Protein AF-A0A2C6KJN7-F1 (afdb_monomer)

pLDDT: mean 78.68, std 20.55, range [36.94, 97.06]

Radius of gyration: 33.25 Å; Cα contacts (8 Å, |Δi|>4): 255; chains: 1; bounding box: 104×40×76 Å

Solvent-accessible surface area (backbone atoms only — not comparable to full-atom values): 8990 Å² total; per-residue (Å²): 123,72,73,42,77,46,80,46,74,34,34,92,93,37,44,60,51,74,51,72,41,77,94,33,51,69,52,95,58,38,14,34,62,53,97,90,36,59,50,91,48,74,41,91,70,62,39,59,43,81,46,70,62,44,85,91,72,36,33,30,39,40,31,59,58,43,64,36,88,54,62,46,64,37,14,33,42,32,38,30,72,73,31,60,38,94,92,39,78,90,43,59,40,76,37,54,27,33,40,37,36,39,35,40,41,43,81,78,82,75,76,77,78,77,80,78,77,81,82,77,82,84,82,80,83,87,82,83,88,89,79,82,93,79,82,90,80,90,84,87,82,90,133

Sequence (143 aa):
AIDKVLTYSLGKANPAASFKCPDGAVSSKAFAVSNGACTKTEKETNAVKLAGPETATKEYQLTVGQLPNQAEQLCYKCTYTGVPTVENNTKTEERTCSVIVNVEAAASTTSTVTTTSSARSILMTSGLMNLLIAMFLTVGSFN

Mean predicted aligned error: 13.93 Å

Organism: NCBI:txid483139

InterPro domains:
  IPR007226 SRS domain [PF04092] (5-103)
  IPR036755 SRS domain superfamily [G3DSA:2.60.40.1320] (2-107)

Secondary structure (DSSP, 8-state):
----EEEEEESSS--EEEEE-TTSEE-SS-EEEETTEEEEEE---SSEEEEEEETTTTEEEEEE-S--SS-EEEEEEEEEEEEEETTEEEEEEEEEEEEEEEEPPPP------------------------------------

Foldseek 3Di:
DAAAEAEAEDEPVRFKDKDALPQWDKDQFWAADDPSFGDPHTDDDQQWHWDDDPPVGNMIMIGGGDAAQAKGKIKMKTKHWQCADPVGRVDTDIHIYIYIYIGHHDPDPPPPPPPPPPPDDDDDDDDDDDPDDDDDDDDDDDD

Nearest PDB structures (foldseek):
  8tkc-assembly1_K  TM=4.331E-01  e=1.011E-01  Homo sapiens
  7t9a-assembly1_H  TM=4.218E-01  e=1.265E-01  Mus musculus
  7me5-assembly1_A  TM=3.369E-01  e=6.414E-01  Drosophila melanogaster
  6ca6-assembly2_B  TM=3.782E-01  e=1.123E+00  Homo sapiens
  6ca6-assembly1_H  TM=3.814E-01  e=1.661E+00  Homo sapiens

Structure (mmCIF, N/CA/C/O backbone):
data_AF-A0A2C6KJN7-F1
#
_entry.id   AF-A0A2C6KJN7-F1
#
loop_
_atom_site.group_PDB
_atom_site.id
_atom_site.type_symbol
_atom_site.label_atom_id
_atom_site.label_alt_id
_atom_site.label_comp_id
_atom_site.label_asym_id
_atom_site.label_entity_id
_atom_site.label_seq_id
_atom_site.pdbx_PDB_ins_code
_atom_site.Cartn_x
_atom_site.Cartn_y
_atom_site.Cartn_z
_atom_site.occupancy
_atom_site.B_iso_or_equiv
_atom_site.auth_seq_id
_atom_site.auth_comp_id
_atom_site.auth_asym_id
_atom_site.auth_atom_id
_atom_site.pdbx_PDB_model_num
ATOM 1 N N . ALA A 1 1 ? 9.196 -5.830 -13.734 1.00 59.03 1 ALA A N 1
ATOM 2 C CA . ALA A 1 1 ? 8.207 -6.005 -12.650 1.00 59.03 1 ALA A CA 1
ATOM 3 C C . ALA A 1 1 ? 7.072 -6.901 -13.145 1.00 59.03 1 ALA A C 1
ATOM 5 O O . ALA A 1 1 ? 6.817 -6.905 -14.340 1.00 59.03 1 ALA A O 1
ATOM 6 N N . ILE A 1 2 ? 6.438 -7.673 -12.260 1.00 64.88 2 ILE A N 1
ATOM 7 C CA . ILE A 1 2 ? 5.233 -8.467 -12.566 1.00 64.88 2 ILE A CA 1
ATOM 8 C C . ILE A 1 2 ? 4.080 -7.816 -11.809 1.00 64.88 2 ILE A C 1
ATOM 10 O O . ILE A 1 2 ? 4.288 -7.428 -10.658 1.00 64.88 2 ILE A O 1
ATOM 14 N N . ASP A 1 3 ? 2.900 -7.720 -12.421 1.00 78.38 3 ASP A N 1
ATOM 15 C CA . ASP A 1 3 ? 1.703 -7.214 -11.749 1.00 78.38 3 ASP A CA 1
ATOM 16 C C . ASP A 1 3 ? 1.376 -8.127 -10.557 1.00 78.38 3 ASP A C 1
ATOM 18 O O . ASP A 1 3 ? 1.042 -9.303 -10.710 1.00 78.38 3 ASP A O 1
ATOM 22 N N . LYS A 1 4 ? 1.556 -7.599 -9.344 1.00 85.44 4 LYS A N 1
ATOM 23 C CA . LYS A 1 4 ? 1.320 -8.314 -8.086 1.00 85.44 4 LYS A CA 1
ATOM 24 C C . LYS A 1 4 ? 0.313 -7.565 -7.233 1.00 85.44 4 LYS A C 1
ATOM 26 O O . LYS A 1 4 ? 0.243 -6.337 -7.271 1.00 85.44 4 LYS A O 1
ATOM 31 N N . VAL A 1 5 ? -0.420 -8.317 -6.421 1.00 91.75 5 VAL A N 1
ATOM 32 C CA . VAL A 1 5 ? -1.303 -7.772 -5.391 1.00 91.75 5 VAL A CA 1
ATOM 33 C C . VAL A 1 5 ? -0.695 -8.086 -4.029 1.00 91.75 5 VAL A C 1
ATOM 35 O O . VAL A 1 5 ? -0.498 -9.250 -3.687 1.00 91.75 5 VAL A O 1
ATOM 38 N N . LEU A 1 6 ? -0.364 -7.045 -3.271 1.00 93.44 6 LEU A N 1
ATOM 39 C CA . LEU A 1 6 ? 0.015 -7.131 -1.863 1.00 93.44 6 LEU A CA 1
ATOM 40 C C . LEU A 1 6 ? -1.209 -6.794 -1.018 1.00 93.44 6 LEU A C 1
ATOM 42 O O . LEU A 1 6 ? -1.978 -5.905 -1.378 1.00 93.44 6 LEU A O 1
ATOM 46 N N . THR A 1 7 ? -1.407 -7.493 0.094 1.00 96.06 7 THR A N 1
ATOM 47 C CA . THR A 1 7 ? -2.533 -7.242 0.998 1.00 96.06 7 THR A CA 1
ATOM 48 C C . THR A 1 7 ? -2.040 -7.100 2.427 1.00 96.06 7 THR A C 1
ATOM 50 O O . THR A 1 7 ? -1.311 -7.957 2.920 1.00 96.06 7 THR A O 1
ATOM 53 N N . TYR A 1 8 ? -2.463 -6.025 3.083 1.00 96.44 8 TYR A N 1
ATOM 54 C CA . TYR A 1 8 ? -2.140 -5.704 4.468 1.00 96.44 8 TYR A CA 1
ATOM 55 C C . TYR A 1 8 ? -3.423 -5.519 5.270 1.00 96.44 8 TYR A C 1
ATOM 57 O O . TYR A 1 8 ? -4.407 -4.992 4.753 1.00 96.44 8 TYR A O 1
ATOM 65 N N . SER A 1 9 ? -3.400 -5.924 6.536 1.00 96.69 9 SER A N 1
ATOM 66 C CA . SER A 1 9 ? -4.490 -5.682 7.480 1.00 96.69 9 SER A CA 1
ATOM 67 C C . SER A 1 9 ? -3.994 -4.750 8.572 1.00 96.69 9 SER A C 1
ATOM 69 O O . SER A 1 9 ? -3.038 -5.074 9.275 1.00 96.69 9 SER A O 1
ATOM 71 N N . LEU A 1 10 ? -4.634 -3.591 8.681 1.00 96.44 10 LEU A N 1
ATOM 72 C CA . LEU A 1 10 ? -4.322 -2.555 9.648 1.00 96.44 10 LEU A CA 1
ATOM 73 C C . LEU A 1 10 ? -5.480 -2.368 10.616 1.00 96.44 10 LEU A C 1
ATOM 75 O O . LEU A 1 10 ? -6.648 -2.390 10.236 1.00 96.44 10 LEU A O 1
ATOM 79 N N . GLY A 1 11 ? -5.146 -2.148 11.876 1.00 94.56 11 GLY A N 1
ATOM 80 C CA . GLY A 1 11 ? -6.133 -2.064 12.933 1.00 94.56 11 GLY A CA 1
ATOM 81 C C . GLY A 1 11 ? -5.520 -1.650 14.253 1.00 94.56 11 GLY A C 1
ATOM 82 O O . GLY A 1 11 ? -4.372 -1.208 14.311 1.00 94.56 11 GLY A O 1
ATOM 83 N N . LYS A 1 12 ? -6.270 -1.816 15.342 1.00 91.50 12 LYS A N 1
ATOM 84 C CA . LYS A 1 12 ? -5.774 -1.426 16.672 1.00 91.50 12 LYS A CA 1
ATOM 85 C C . LYS A 1 12 ? -4.575 -2.276 17.106 1.00 91.50 12 LYS A C 1
ATOM 87 O O . LYS A 1 12 ? -3.648 -1.752 17.714 1.00 91.50 12 LYS A O 1
ATOM 92 N N . ALA A 1 13 ? -4.608 -3.576 16.811 1.00 92.00 13 ALA A N 1
ATOM 93 C CA . ALA A 1 13 ? -3.542 -4.510 17.175 1.00 92.00 13 ALA A CA 1
ATOM 94 C C . ALA A 1 13 ? -2.320 -4.409 16.247 1.00 92.00 13 ALA A C 1
ATOM 96 O O . ALA A 1 13 ? -1.196 -4.604 16.694 1.00 92.00 13 ALA A O 1
ATOM 97 N N . ASN A 1 14 ? -2.543 -4.066 14.976 1.00 93.88 14 ASN A N 1
ATOM 98 C CA . ASN A 1 14 ? -1.508 -3.937 13.952 1.00 93.88 14 ASN A CA 1
ATOM 99 C C . ASN A 1 14 ? -1.623 -2.552 13.299 1.00 93.88 14 ASN A C 1
ATOM 101 O O . ASN A 1 14 ? -2.237 -2.416 12.240 1.00 93.88 14 ASN A O 1
ATOM 105 N N . PRO A 1 15 ? -1.096 -1.496 13.941 1.00 95.44 15 PRO A N 1
ATOM 106 C CA . PRO A 1 15 ? -1.344 -0.124 13.513 1.00 95.44 15 PRO A CA 1
ATOM 107 C C . PRO A 1 15 ? -0.482 0.309 12.327 1.00 95.44 15 PRO A C 1
ATOM 109 O O . PRO A 1 15 ? -0.677 1.411 11.821 1.00 95.44 15 PRO A O 1
ATOM 112 N N . ALA A 1 16 ? 0.483 -0.502 11.893 1.00 96.00 16 ALA A N 1
ATOM 113 C CA . ALA A 1 16 ? 1.362 -0.155 10.790 1.00 96.00 16 ALA A CA 1
ATOM 114 C C . ALA A 1 16 ? 1.793 -1.380 9.980 1.00 96.00 16 ALA A C 1
ATOM 116 O O . ALA A 1 16 ? 1.868 -2.493 10.500 1.00 96.00 16 ALA A O 1
ATOM 117 N N . ALA A 1 17 ? 2.112 -1.145 8.713 1.00 96.38 17 ALA A N 1
ATOM 118 C CA . ALA A 1 17 ? 2.727 -2.105 7.811 1.00 96.38 17 ALA A CA 1
ATOM 119 C C . ALA A 1 17 ? 3.676 -1.382 6.854 1.00 96.38 17 ALA A C 1
ATOM 121 O O . ALA A 1 17 ? 3.478 -0.207 6.552 1.00 96.38 17 ALA A O 1
ATOM 122 N N . SER A 1 18 ? 4.671 -2.095 6.338 1.00 94.94 18 SER A N 1
ATOM 123 C CA . SER A 1 18 ? 5.621 -1.548 5.371 1.00 94.94 18 SER A CA 1
ATOM 124 C C . SER A 1 18 ? 5.640 -2.375 4.094 1.00 94.94 18 SER A C 1
ATOM 126 O O . SER A 1 18 ? 5.445 -3.596 4.116 1.00 94.94 18 SER A O 1
ATOM 128 N N . PHE A 1 19 ? 5.871 -1.705 2.969 1.00 93.50 19 PHE A N 1
ATOM 129 C CA . PHE A 1 19 ? 6.045 -2.347 1.673 1.00 93.50 19 PHE A CA 1
ATOM 130 C C . PHE A 1 19 ? 7.095 -1.620 0.841 1.00 93.50 19 PHE A C 1
ATOM 132 O O . PHE A 1 19 ? 7.341 -0.426 1.006 1.00 93.50 19 PHE A O 1
ATOM 139 N N . LYS A 1 20 ? 7.705 -2.345 -0.095 1.00 92.38 20 LYS A N 1
ATOM 140 C CA . LYS A 1 20 ? 8.727 -1.800 -0.991 1.00 92.38 20 LYS A CA 1
ATOM 141 C C . LYS A 1 20 ? 8.160 -1.604 -2.388 1.00 92.38 20 LYS A C 1
ATOM 143 O O . LYS A 1 20 ? 7.455 -2.469 -2.906 1.00 92.38 20 LYS A O 1
ATOM 148 N N . CYS A 1 21 ? 8.524 -0.483 -2.995 1.00 90.00 21 CYS A N 1
ATOM 149 C CA . CYS A 1 21 ? 8.264 -0.173 -4.397 1.00 90.00 21 CYS A CA 1
ATOM 150 C C . CYS A 1 21 ? 9.602 0.230 -5.043 1.00 90.00 21 CYS A C 1
ATOM 152 O O . CYS A 1 21 ? 9.833 1.414 -5.290 1.00 90.00 21 CYS A O 1
ATOM 154 N N . PRO A 1 22 ? 10.550 -0.718 -5.194 1.00 86.50 22 PRO A N 1
ATOM 155 C CA . PRO A 1 22 ? 11.889 -0.407 -5.690 1.00 86.50 22 PRO A CA 1
ATOM 156 C C . PRO A 1 22 ? 11.795 0.089 -7.132 1.00 86.50 22 PRO A C 1
ATOM 158 O O . PRO A 1 22 ? 11.142 -0.548 -7.942 1.00 86.50 22 PRO A O 1
ATOM 161 N N . ASP A 1 23 ? 12.413 1.222 -7.454 1.00 85.19 23 ASP A N 1
ATOM 162 C CA . ASP A 1 23 ? 12.426 1.789 -8.816 1.00 85.19 23 ASP A CA 1
ATOM 163 C C . ASP A 1 23 ? 11.037 2.120 -9.407 1.00 85.19 23 ASP A C 1
ATOM 165 O O . ASP A 1 23 ? 10.921 2.463 -10.584 1.00 85.19 23 ASP A O 1
ATOM 169 N N . GLY A 1 24 ? 9.982 2.047 -8.590 1.00 86.81 24 GLY A N 1
ATOM 170 C CA . GLY A 1 24 ? 8.614 2.400 -8.946 1.00 86.81 24 GLY A CA 1
ATOM 171 C C . GLY A 1 24 ? 8.127 3.643 -8.204 1.00 86.81 24 GLY A C 1
ATOM 172 O O . GLY A 1 24 ? 8.714 4.083 -7.213 1.00 86.81 24 GLY A O 1
ATOM 173 N N . ALA A 1 25 ? 7.025 4.212 -8.681 1.00 90.12 25 ALA A N 1
ATOM 174 C CA . ALA A 1 25 ? 6.347 5.334 -8.045 1.00 90.12 25 ALA A CA 1
ATOM 175 C C . ALA A 1 25 ? 5.072 4.853 -7.345 1.00 90.12 25 ALA A C 1
ATOM 177 O O . ALA A 1 25 ? 4.219 4.212 -7.963 1.00 90.12 25 ALA A O 1
ATOM 178 N N . VAL A 1 26 ? 4.929 5.177 -6.059 1.00 93.06 26 VAL A N 1
ATOM 179 C CA . VAL A 1 26 ? 3.705 4.897 -5.299 1.00 93.06 26 VAL A CA 1
ATOM 180 C C . VAL A 1 26 ? 2.714 6.047 -5.443 1.00 93.06 26 VAL A C 1
ATOM 182 O O . VAL A 1 26 ? 3.091 7.216 -5.348 1.00 93.06 26 VAL A O 1
ATOM 185 N N . SER A 1 27 ? 1.434 5.727 -5.633 1.00 92.94 27 SER A N 1
ATOM 186 C CA . SER A 1 27 ? 0.363 6.719 -5.637 1.00 92.94 27 SER A CA 1
ATOM 187 C C . SER A 1 27 ? 0.249 7.418 -4.281 1.00 92.94 27 SER A C 1
ATOM 189 O O . SER A 1 27 ? 0.143 6.775 -3.241 1.00 92.94 27 SER A O 1
ATOM 191 N N . SER A 1 28 ? 0.211 8.751 -4.282 1.00 89.19 28 SER A N 1
ATOM 192 C CA . SER A 1 28 ? 0.063 9.543 -3.052 1.00 89.19 28 SER A CA 1
ATOM 193 C C . SER A 1 28 ? -1.321 9.407 -2.411 1.00 89.19 28 SER A C 1
ATOM 195 O O . SER A 1 28 ? -1.469 9.599 -1.206 1.00 89.19 28 SER A O 1
ATOM 197 N N . LYS A 1 29 ? -2.332 9.059 -3.212 1.00 92.94 29 LYS A N 1
ATOM 198 C CA . LYS A 1 29 ? -3.713 8.841 -2.781 1.00 92.94 29 LYS A CA 1
ATOM 199 C C . LYS A 1 29 ? -4.105 7.371 -2.877 1.00 92.94 29 LYS A C 1
ATOM 201 O O . LYS A 1 29 ? -3.553 6.613 -3.682 1.00 92.94 29 LYS A O 1
ATOM 206 N N . ALA A 1 30 ? -5.089 7.004 -2.061 1.00 95.31 30 ALA A N 1
ATOM 207 C CA . ALA A 1 30 ? -5.746 5.712 -2.131 1.00 95.31 30 ALA A CA 1
ATOM 208 C C . ALA A 1 30 ? -6.822 5.699 -3.229 1.00 95.31 30 ALA A C 1
ATOM 210 O O . ALA A 1 30 ? -7.472 6.704 -3.516 1.00 95.31 30 ALA A O 1
ATOM 211 N N . PHE A 1 31 ? -7.041 4.526 -3.804 1.00 96.75 31 PHE A N 1
ATOM 212 C CA . PHE A 1 31 ? -8.117 4.208 -4.731 1.00 96.75 31 PHE A CA 1
ATOM 213 C C . PHE A 1 31 ? -9.095 3.230 -4.082 1.00 96.75 31 PHE A C 1
ATOM 215 O O . PHE A 1 31 ? -8.735 2.480 -3.169 1.00 96.75 31 PHE A O 1
ATOM 222 N N . ALA A 1 32 ? -10.330 3.195 -4.579 1.00 96.38 32 ALA A N 1
ATOM 223 C CA . ALA A 1 32 ? -11.284 2.163 -4.195 1.00 96.38 32 ALA A CA 1
ATOM 224 C C . ALA A 1 32 ? -10.825 0.785 -4.699 1.00 96.38 32 ALA A C 1
ATOM 226 O O . ALA A 1 32 ? -10.193 0.679 -5.756 1.00 96.38 32 ALA A O 1
ATOM 227 N N . VAL A 1 33 ? -11.175 -0.265 -3.959 1.00 95.31 33 VAL A N 1
ATOM 228 C CA . VAL A 1 33 ? -10.931 -1.661 -4.337 1.00 95.31 33 VAL A CA 1
ATOM 229 C C . VAL A 1 33 ? -12.188 -2.232 -4.986 1.00 95.31 33 VAL A C 1
ATOM 231 O O . VAL A 1 33 ? -13.293 -2.039 -4.484 1.00 95.31 33 VAL A O 1
ATOM 234 N N . SER A 1 34 ? -12.027 -2.943 -6.098 1.00 92.50 34 SER A N 1
ATOM 235 C CA . SER A 1 34 ? -13.093 -3.728 -6.726 1.00 92.50 34 SER A CA 1
ATOM 236 C C . SER A 1 34 ? -12.493 -5.004 -7.299 1.00 92.50 34 SER A C 1
ATOM 238 O O . SER A 1 34 ? -11.430 -4.957 -7.915 1.00 92.50 34 SER A O 1
ATOM 240 N N . ASN A 1 35 ? -13.142 -6.146 -7.063 1.00 88.62 35 ASN A N 1
ATOM 241 C CA . ASN A 1 35 ? -12.693 -7.462 -7.535 1.00 88.62 35 ASN A CA 1
ATOM 242 C C . ASN A 1 35 ? -11.218 -7.774 -7.200 1.00 88.62 35 ASN A C 1
ATOM 244 O O . ASN A 1 35 ? -10.498 -8.339 -8.016 1.00 88.62 35 ASN A O 1
ATOM 248 N N . GLY A 1 36 ? -10.751 -7.375 -6.010 1.00 85.12 36 GLY A N 1
ATOM 249 C CA . GLY A 1 36 ? -9.376 -7.632 -5.566 1.00 85.12 36 GLY A CA 1
ATOM 250 C C . GLY A 1 36 ? -8.297 -6.809 -6.281 1.00 85.12 36 GLY A C 1
ATOM 251 O O . GLY A 1 36 ? -7.124 -7.164 -6.207 1.00 85.12 36 GLY A O 1
ATOM 252 N N . ALA A 1 37 ? -8.667 -5.717 -6.956 1.00 88.12 37 ALA A N 1
ATOM 253 C CA . ALA A 1 37 ? -7.740 -4.810 -7.628 1.00 88.12 37 ALA A CA 1
ATOM 254 C C . ALA A 1 37 ? -8.055 -3.337 -7.329 1.00 88.12 37 ALA A C 1
ATOM 256 O O . ALA A 1 37 ? -9.174 -2.978 -6.947 1.00 88.12 37 ALA A O 1
ATOM 257 N N . CYS A 1 38 ? -7.066 -2.463 -7.538 1.00 92.81 38 CYS A N 1
ATOM 258 C CA . CYS A 1 38 ? -7.289 -1.023 -7.474 1.00 92.81 38 CYS A CA 1
ATOM 259 C C . CYS A 1 38 ? -8.156 -0.564 -8.652 1.00 92.81 38 CYS A C 1
ATOM 261 O O . CYS A 1 38 ? -7.815 -0.778 -9.816 1.00 92.81 38 CYS A O 1
ATOM 263 N N . THR A 1 39 ? -9.228 0.164 -8.364 1.00 93.88 39 THR A N 1
ATOM 264 C CA . THR A 1 39 ? -10.007 0.862 -9.391 1.00 93.88 39 THR A CA 1
ATOM 265 C C . THR A 1 39 ? -9.272 2.115 -9.892 1.00 93.88 39 THR A C 1
ATOM 267 O O . THR A 1 39 ? -8.133 2.413 -9.511 1.00 93.88 39 THR A O 1
ATOM 270 N N . LYS A 1 40 ? -9.916 2.869 -10.786 1.00 91.75 40 LYS A N 1
ATOM 271 C CA . LYS A 1 40 ? -9.469 4.211 -11.194 1.00 91.75 40 LYS A CA 1
ATOM 272 C C . LYS A 1 40 ? -10.030 5.319 -10.297 1.00 91.75 40 LYS A C 1
ATOM 274 O O . LYS A 1 40 ? -9.600 6.458 -10.420 1.00 91.75 40 LYS A O 1
ATOM 279 N N . THR A 1 41 ? -10.965 4.989 -9.411 1.00 95.62 41 THR A N 1
ATOM 280 C CA . THR A 1 41 ? -11.655 5.958 -8.562 1.00 95.62 41 THR A CA 1
ATOM 281 C C . THR A 1 41 ? -10.823 6.224 -7.319 1.00 95.62 41 THR A C 1
ATOM 283 O O . THR A 1 41 ? -10.577 5.305 -6.534 1.00 95.62 41 THR A O 1
ATOM 286 N N . GLU A 1 42 ? -10.374 7.467 -7.149 1.00 95.50 42 GLU A N 1
ATOM 287 C CA . GLU A 1 42 ? -9.742 7.909 -5.907 1.00 95.50 42 GLU A CA 1
ATOM 288 C C . GLU A 1 42 ? -10.737 7.798 -4.752 1.00 95.50 42 GLU A C 1
ATOM 290 O O . GLU A 1 42 ? -11.934 8.045 -4.909 1.00 95.50 42 GLU A O 1
ATOM 295 N N . LYS A 1 43 ? -10.233 7.407 -3.587 1.00 93.31 43 LYS A N 1
ATOM 296 C CA . LYS A 1 43 ? -11.021 7.287 -2.371 1.00 93.31 43 LYS A CA 1
ATOM 297 C C . LYS A 1 43 ? -10.399 8.171 -1.307 1.00 93.31 43 LYS A C 1
ATOM 299 O O . LYS A 1 43 ? -9.290 7.910 -0.843 1.00 93.31 43 LYS A O 1
ATOM 304 N N . GLU A 1 44 ? -11.125 9.212 -0.928 1.00 91.62 44 GLU A N 1
ATOM 305 C CA . GLU A 1 44 ? -10.748 10.037 0.210 1.00 91.62 44 GLU A CA 1
ATOM 306 C C . GLU A 1 44 ? -10.951 9.249 1.502 1.00 91.62 44 GLU A C 1
ATOM 308 O O . GLU A 1 44 ? -11.980 8.608 1.715 1.00 91.62 44 GLU A O 1
ATOM 313 N N . THR A 1 45 ? -9.933 9.258 2.353 1.00 90.88 45 THR A N 1
ATOM 314 C CA . THR A 1 45 ? -9.941 8.548 3.626 1.00 90.88 45 THR A CA 1
ATOM 315 C C . THR A 1 45 ? -8.900 9.164 4.551 1.00 90.88 45 THR A C 1
ATOM 317 O O . THR A 1 45 ? -7.833 9.590 4.110 1.00 90.88 45 THR A O 1
ATOM 320 N N . ASN A 1 46 ? -9.202 9.161 5.846 1.00 93.06 46 ASN A N 1
ATOM 321 C CA . ASN A 1 46 ? -8.254 9.494 6.910 1.00 93.06 46 ASN A CA 1
ATOM 322 C C . ASN A 1 46 ? -7.799 8.237 7.673 1.00 93.06 46 ASN A C 1
ATOM 324 O O . ASN A 1 46 ? -7.113 8.338 8.695 1.00 93.06 46 ASN A O 1
ATOM 328 N N . ALA A 1 47 ? -8.198 7.052 7.202 1.00 94.38 47 ALA A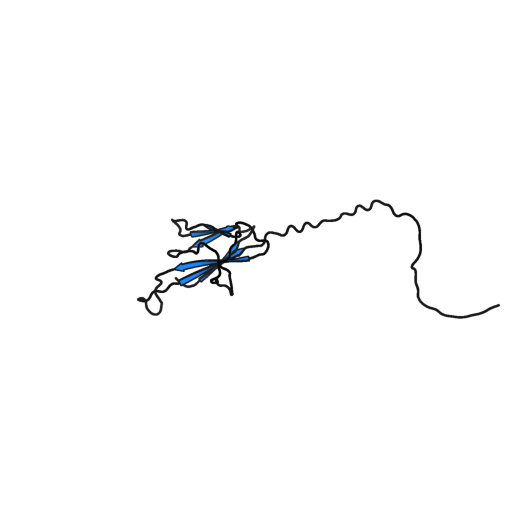 N 1
ATOM 329 C CA . ALA A 1 47 ? -7.980 5.799 7.904 1.00 94.38 47 ALA A CA 1
ATOM 330 C C . ALA A 1 47 ? -6.541 5.306 7.833 1.00 94.38 47 ALA A C 1
ATOM 332 O O . ALA A 1 47 ? -6.059 4.684 8.780 1.00 94.38 47 ALA A O 1
ATOM 333 N N . VAL A 1 48 ? -5.832 5.634 6.752 1.00 95.81 48 VAL A N 1
ATOM 334 C CA . VAL A 1 48 ? -4.429 5.268 6.561 1.00 95.81 48 VAL A CA 1
ATOM 335 C C . VAL A 1 48 ? -3.631 6.479 6.115 1.00 95.81 48 VAL A C 1
ATOM 337 O O . VAL A 1 48 ? -4.024 7.215 5.213 1.00 95.81 48 VAL A O 1
ATOM 340 N N . LYS A 1 49 ? -2.480 6.662 6.751 1.00 95.00 49 LYS A N 1
ATOM 341 C CA . LYS A 1 49 ? -1.441 7.601 6.350 1.00 95.00 49 LYS A CA 1
ATOM 342 C C . LYS A 1 49 ? -0.355 6.813 5.635 1.00 95.00 49 LYS A C 1
ATOM 344 O O . LYS A 1 49 ? 0.193 5.870 6.202 1.00 95.00 49 LYS A O 1
ATOM 349 N N . LEU A 1 50 ? -0.054 7.207 4.404 1.00 94.12 50 LEU A N 1
ATOM 350 C CA . LEU A 1 50 ? 1.087 6.698 3.657 1.00 94.12 50 LEU A CA 1
ATOM 351 C C . LEU A 1 50 ? 2.265 7.656 3.859 1.00 94.12 50 LEU A C 1
ATOM 353 O O . LEU A 1 50 ? 2.169 8.836 3.526 1.00 94.12 50 LEU A O 1
ATOM 357 N N . ALA A 1 51 ? 3.369 7.141 4.382 1.00 91.50 51 ALA A N 1
ATOM 358 C CA . ALA A 1 51 ? 4.647 7.831 4.456 1.00 91.50 51 ALA A CA 1
ATOM 359 C C . ALA A 1 51 ? 5.653 7.145 3.526 1.00 91.50 51 ALA A C 1
ATOM 361 O O . ALA A 1 51 ? 5.670 5.920 3.415 1.00 91.50 51 ALA A O 1
ATOM 362 N N . GLY A 1 52 ? 6.503 7.921 2.857 1.00 78.12 52 GLY A N 1
ATOM 363 C CA . GLY A 1 52 ? 7.630 7.376 2.103 1.00 78.12 52 GLY A CA 1
ATOM 364 C C . GLY A 1 52 ? 8.064 8.203 0.887 1.00 78.12 52 GLY A C 1
ATOM 365 O O . GLY A 1 52 ? 7.490 9.262 0.628 1.00 78.12 52 GLY A O 1
ATOM 366 N N . PRO A 1 53 ? 9.055 7.689 0.129 1.00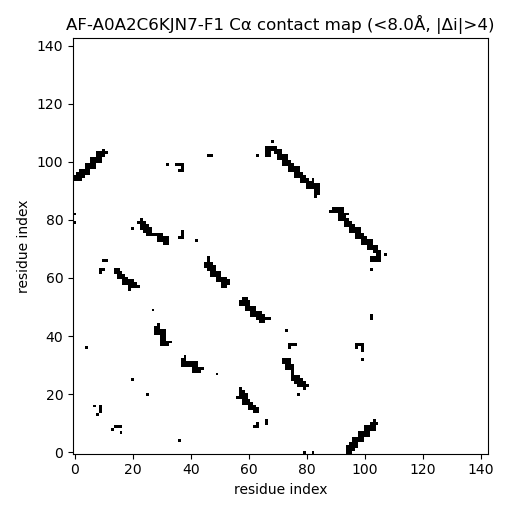 81.06 53 PRO A N 1
ATOM 367 C CA . PRO A 1 53 ? 9.909 6.570 0.529 1.00 81.06 53 PRO A CA 1
ATOM 368 C C . PRO A 1 53 ? 11.006 7.016 1.501 1.00 81.06 53 PRO A C 1
ATOM 370 O O . PRO A 1 53 ? 11.597 8.086 1.336 1.00 81.06 53 PRO A O 1
ATOM 373 N N . GLU A 1 54 ? 11.345 6.155 2.461 1.00 78.00 54 GLU A N 1
ATOM 374 C CA . GLU A 1 54 ? 12.635 6.256 3.144 1.00 78.00 54 GLU A CA 1
ATOM 375 C C . GLU A 1 54 ? 13.741 6.078 2.086 1.00 78.00 54 GLU A C 1
ATOM 377 O O . GLU A 1 54 ? 13.806 5.074 1.368 1.00 78.00 54 GLU A O 1
ATOM 382 N N . THR A 1 55 ? 14.572 7.109 1.909 1.00 72.12 55 THR A N 1
ATOM 383 C CA . THR A 1 55 ? 15.439 7.259 0.728 1.00 72.12 55 THR A CA 1
ATOM 384 C C . THR A 1 55 ? 16.467 6.141 0.584 1.00 72.12 55 THR A C 1
ATOM 386 O O . THR A 1 55 ? 16.818 5.798 -0.547 1.00 72.12 55 THR A O 1
ATOM 389 N N . ALA A 1 56 ? 16.898 5.549 1.702 1.00 72.44 56 ALA A N 1
ATOM 390 C CA . ALA A 1 56 ? 17.868 4.459 1.745 1.00 72.44 56 ALA A CA 1
ATOM 391 C C . ALA A 1 56 ? 17.266 3.090 1.381 1.00 72.44 56 ALA A C 1
ATOM 393 O O . ALA A 1 56 ? 17.931 2.273 0.749 1.00 72.44 56 ALA A O 1
ATOM 394 N N . THR A 1 57 ? 16.015 2.830 1.762 1.00 77.19 57 THR A N 1
ATOM 395 C CA . THR A 1 57 ? 15.399 1.492 1.697 1.00 77.19 57 THR A CA 1
ATOM 396 C C . THR A 1 57 ? 14.342 1.365 0.602 1.00 77.19 57 THR A C 1
ATOM 398 O O . THR A 1 57 ? 13.924 0.246 0.289 1.00 77.19 57 THR A O 1
ATOM 401 N N . LYS A 1 58 ? 13.912 2.495 0.008 1.00 85.31 58 LYS A N 1
ATOM 402 C CA . LYS A 1 58 ? 12.770 2.579 -0.928 1.00 85.31 58 LYS A CA 1
ATOM 403 C C . LYS A 1 58 ? 11.502 1.947 -0.343 1.00 85.31 58 LYS A C 1
ATOM 405 O O . LYS A 1 58 ? 10.664 1.394 -1.062 1.00 85.31 58 LYS A O 1
ATOM 410 N N . GLU A 1 59 ? 11.395 2.010 0.979 1.00 90.94 59 GLU A N 1
ATOM 411 C CA . GLU A 1 59 ? 10.294 1.465 1.750 1.00 90.94 59 GLU A CA 1
ATOM 412 C C . GLU A 1 59 ? 9.272 2.559 2.048 1.00 90.94 59 GLU A C 1
ATOM 414 O O . GLU A 1 59 ? 9.612 3.709 2.343 1.00 90.94 59 GLU A O 1
ATOM 419 N N . TYR A 1 60 ? 8.006 2.183 1.927 1.00 93.69 60 TYR A N 1
ATOM 420 C CA . TYR A 1 60 ? 6.853 2.997 2.258 1.00 93.69 60 TYR A CA 1
ATOM 421 C C . TYR A 1 60 ? 6.177 2.402 3.484 1.00 93.69 60 TYR A C 1
ATOM 423 O O . TYR A 1 60 ? 6.020 1.183 3.586 1.00 93.69 60 TYR A O 1
ATOM 431 N N . GLN A 1 61 ? 5.749 3.271 4.389 1.00 95.00 61 GLN A N 1
ATOM 432 C CA . GLN A 1 61 ? 5.073 2.899 5.619 1.00 95.00 61 GLN A CA 1
ATOM 433 C C . GLN A 1 61 ? 3.605 3.313 5.548 1.00 95.00 61 GLN A C 1
ATOM 435 O O . GLN A 1 61 ? 3.270 4.467 5.285 1.00 95.00 61 GLN A O 1
ATOM 440 N N . LEU A 1 62 ? 2.725 2.352 5.792 1.00 95.56 62 LEU A N 1
ATOM 441 C CA . LEU A 1 62 ? 1.298 2.543 5.987 1.00 95.56 62 LEU A CA 1
ATOM 442 C C . LEU A 1 62 ? 1.034 2.549 7.488 1.00 95.56 62 LEU A C 1
ATOM 444 O O . LEU A 1 62 ? 1.358 1.576 8.164 1.00 95.56 62 LEU A O 1
ATOM 448 N N . THR A 1 63 ? 0.410 3.603 7.997 1.00 96.50 63 THR A N 1
ATOM 449 C CA . THR A 1 63 ? 0.067 3.722 9.419 1.00 96.50 63 THR A CA 1
ATOM 450 C C . THR A 1 63 ? -1.409 4.046 9.562 1.00 96.50 63 THR A C 1
ATOM 452 O O . THR A 1 63 ? -1.936 4.880 8.826 1.00 96.50 63 THR A O 1
ATOM 455 N N . VAL A 1 64 ? -2.086 3.425 10.524 1.00 96.00 64 VAL A N 1
ATOM 456 C CA . VAL A 1 64 ? -3.461 3.773 10.889 1.00 96.00 64 VAL A CA 1
ATOM 457 C C . VAL A 1 64 ? -3.509 5.246 11.299 1.00 96.00 64 VAL A C 1
ATOM 459 O O . VAL A 1 64 ? -2.786 5.686 12.192 1.00 96.00 64 VAL A O 1
ATOM 462 N N . GLY A 1 65 ? -4.360 6.015 10.625 1.00 93.56 65 GLY A N 1
ATOM 463 C CA . GLY A 1 65 ? -4.699 7.382 10.997 1.00 93.56 65 GLY A CA 1
ATOM 464 C C . GLY A 1 65 ? -5.839 7.377 12.009 1.00 93.56 65 GLY A C 1
ATOM 465 O O . GLY A 1 65 ? -5.609 7.396 13.215 1.00 93.56 65 GLY A O 1
ATOM 466 N N . GLN A 1 66 ? -7.070 7.335 11.507 1.00 94.25 66 GLN A N 1
ATOM 467 C CA . GLN A 1 66 ? -8.283 7.217 12.311 1.00 94.25 66 GLN A CA 1
ATOM 468 C C . GLN A 1 66 ? -9.062 5.967 11.906 1.00 94.25 66 GLN A C 1
ATOM 470 O O . GLN A 1 66 ? -9.484 5.857 10.761 1.00 94.25 66 GLN A O 1
ATOM 475 N N . LEU A 1 67 ? -9.300 5.044 12.842 1.00 93.62 67 LEU A N 1
ATOM 476 C CA . LEU A 1 67 ? -10.098 3.857 12.531 1.00 93.62 67 LEU A CA 1
ATOM 477 C C . LEU A 1 67 ? -11.513 4.271 12.071 1.00 93.62 67 LEU A C 1
ATOM 479 O O . LEU A 1 67 ? -12.176 5.038 12.778 1.00 93.62 67 LEU A O 1
ATOM 483 N N . PRO A 1 68 ? -11.971 3.804 10.898 1.00 93.06 68 PRO A N 1
ATOM 484 C CA . PRO A 1 68 ? -13.282 4.143 10.356 1.00 93.06 68 PRO A CA 1
ATOM 485 C C . PRO A 1 68 ? -14.410 3.500 11.173 1.00 93.06 68 PRO A C 1
ATOM 487 O O . PRO A 1 68 ? -14.212 2.501 11.853 1.00 93.06 68 PRO A O 1
ATOM 490 N N . ASN A 1 69 ? -15.634 4.027 11.079 1.00 91.75 69 ASN A N 1
ATOM 491 C CA . ASN A 1 69 ? -16.798 3.434 11.765 1.00 91.75 69 ASN A CA 1
ATOM 492 C C . ASN A 1 69 ? -17.173 2.043 11.225 1.00 91.75 69 ASN A C 1
ATOM 494 O O . ASN A 1 69 ? -17.833 1.263 11.906 1.00 91.75 69 ASN A O 1
ATOM 498 N N . GLN A 1 70 ? -16.783 1.749 9.987 1.00 92.69 70 GLN A N 1
ATOM 499 C CA . GLN A 1 70 ? -16.961 0.459 9.336 1.00 92.69 70 GLN A CA 1
ATOM 500 C C . GLN A 1 70 ? -15.641 0.052 8.699 1.00 92.69 70 GLN A C 1
ATOM 502 O O . GLN A 1 70 ? -14.903 0.912 8.223 1.00 92.69 70 GLN A O 1
ATOM 507 N N . ALA A 1 71 ? -15.359 -1.249 8.683 1.00 94.00 71 ALA A N 1
ATOM 508 C CA . ALA A 1 71 ? -14.149 -1.757 8.060 1.00 94.00 71 ALA A CA 1
ATOM 509 C C . ALA A 1 71 ? -14.140 -1.373 6.578 1.00 94.00 71 ALA A C 1
ATOM 511 O O . ALA A 1 71 ? -15.167 -1.454 5.899 1.00 94.00 71 ALA A O 1
ATOM 512 N N . GLU A 1 72 ? -12.986 -0.953 6.075 1.00 95.00 72 GLU A N 1
ATOM 513 C CA . GLU A 1 72 ? -12.875 -0.483 4.702 1.00 95.00 72 GLU A CA 1
ATOM 514 C C . GLU A 1 72 ? -11.631 -1.013 4.004 1.00 95.00 72 GLU A C 1
ATOM 516 O O . GLU A 1 72 ? -10.632 -1.354 4.632 1.00 95.00 72 GLU A O 1
ATOM 521 N N . GLN A 1 73 ? -11.694 -1.056 2.675 1.00 96.62 73 GLN A N 1
ATOM 522 C CA . GLN A 1 73 ? -10.551 -1.381 1.836 1.00 96.62 73 GLN A CA 1
ATOM 523 C C . GLN A 1 73 ? -10.073 -0.140 1.093 1.00 96.62 73 GLN A C 1
ATOM 525 O O . GLN A 1 73 ? -10.880 0.639 0.565 1.00 96.62 73 GLN A O 1
ATOM 530 N N . LEU A 1 74 ? -8.756 0.014 1.054 1.00 96.62 74 LEU A N 1
ATOM 531 C CA . LEU A 1 74 ? -8.027 1.070 0.364 1.00 96.62 74 LEU A CA 1
ATOM 532 C C . LEU A 1 74 ? -6.995 0.432 -0.562 1.00 96.62 74 LEU A C 1
ATOM 534 O O . LEU A 1 74 ? -6.491 -0.650 -0.271 1.00 96.62 74 LEU A O 1
ATOM 538 N N . CYS A 1 75 ? -6.666 1.095 -1.665 1.00 96.69 75 CYS A N 1
ATOM 539 C CA . CYS A 1 75 ? -5.703 0.578 -2.630 1.00 96.69 75 CYS A CA 1
ATOM 540 C C . CYS A 1 75 ? -4.663 1.628 -3.002 1.00 96.69 75 CYS A C 1
ATOM 542 O O . CYS A 1 75 ? -5.024 2.697 -3.483 1.00 96.69 75 CYS A O 1
ATOM 544 N N . TYR A 1 76 ? -3.383 1.315 -2.852 1.00 95.75 76 TYR A N 1
ATOM 545 C CA . TYR A 1 76 ? -2.289 2.118 -3.392 1.00 95.75 76 TYR A CA 1
ATOM 546 C C . TYR A 1 76 ? -1.687 1.411 -4.602 1.00 95.75 76 TYR A C 1
ATOM 548 O O . TYR A 1 76 ? -1.638 0.182 -4.657 1.00 95.75 76 TYR A O 1
ATOM 556 N N . LYS A 1 77 ? -1.242 2.179 -5.593 1.00 94.50 77 LYS A N 1
ATOM 557 C CA . LYS A 1 77 ? -0.601 1.646 -6.800 1.00 94.50 77 LYS A CA 1
ATOM 558 C C . LYS A 1 77 ? 0.890 1.903 -6.727 1.00 94.50 77 LYS A C 1
ATOM 560 O O . LYS A 1 77 ? 1.293 3.010 -6.399 1.00 94.50 77 LYS A O 1
ATOM 565 N N . CYS A 1 78 ? 1.684 0.893 -7.044 1.00 93.12 78 CYS A N 1
ATOM 566 C CA . CYS A 1 78 ? 3.120 0.999 -7.248 1.00 93.12 78 CYS A CA 1
ATOM 567 C C . CYS A 1 78 ? 3.396 0.751 -8.735 1.00 93.12 78 CYS A C 1
ATOM 569 O O . CYS A 1 78 ? 3.245 -0.377 -9.212 1.00 93.12 78 CYS A O 1
ATOM 571 N N . THR A 1 79 ? 3.733 1.811 -9.463 1.00 92.50 79 THR A N 1
ATOM 572 C CA . THR A 1 79 ? 3.847 1.817 -10.926 1.00 92.50 79 THR A CA 1
ATOM 573 C C . THR A 1 79 ? 5.310 1.826 -11.355 1.00 92.50 79 THR A C 1
ATOM 575 O O . THR A 1 79 ? 6.101 2.630 -10.868 1.00 92.50 79 THR A O 1
ATOM 578 N N . TYR A 1 80 ? 5.656 0.943 -12.287 1.00 91.06 80 TYR A N 1
ATOM 579 C CA . TYR A 1 80 ? 6.989 0.775 -12.855 1.00 91.06 80 TYR A CA 1
ATOM 580 C C . TYR A 1 80 ? 6.927 1.112 -14.339 1.00 91.06 80 TYR A C 1
ATOM 582 O O . TYR A 1 80 ? 6.165 0.492 -15.085 1.00 91.06 80 TYR A O 1
ATOM 590 N N . THR A 1 81 ? 7.737 2.066 -14.776 1.00 88.69 81 THR A N 1
ATOM 591 C CA . THR A 1 81 ? 7.865 2.422 -16.191 1.00 88.69 81 THR A CA 1
ATOM 592 C C . THR A 1 81 ? 9.057 1.699 -16.812 1.00 88.69 81 THR A C 1
ATOM 594 O O . THR A 1 81 ? 9.980 1.275 -16.117 1.00 88.69 81 THR A O 1
ATOM 597 N N . GLY A 1 82 ? 9.042 1.525 -18.135 1.00 84.38 82 GLY A N 1
ATOM 598 C CA . GLY A 1 82 ? 10.198 0.974 -18.843 1.00 84.38 82 GLY A CA 1
ATOM 599 C C . GLY A 1 82 ? 10.436 -0.522 -18.609 1.00 84.38 82 GLY A C 1
ATOM 600 O O . GLY A 1 82 ? 11.555 -0.989 -18.804 1.00 84.38 82 GLY A O 1
ATOM 601 N N . VAL A 1 83 ? 9.419 -1.287 -18.195 1.00 85.06 83 VAL A N 1
ATOM 602 C CA . VAL A 1 83 ? 9.568 -2.728 -17.955 1.00 85.06 83 VAL A CA 1
ATOM 603 C C . VAL A 1 83 ? 9.602 -3.460 -19.299 1.00 85.06 83 VAL A C 1
ATOM 605 O O . VAL A 1 83 ? 8.641 -3.334 -20.053 1.00 85.06 83 VAL A O 1
ATOM 608 N N . PRO A 1 84 ? 10.659 -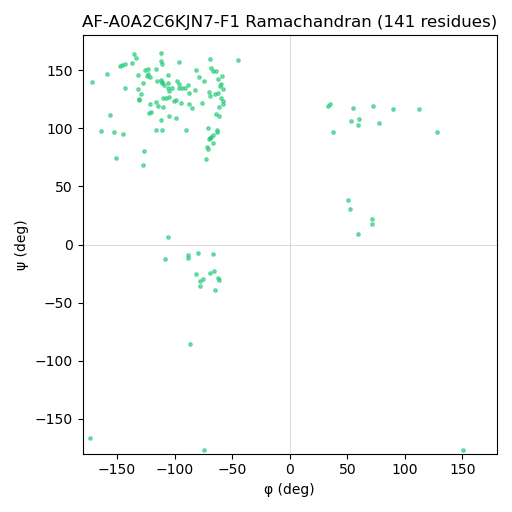4.228 -19.627 1.00 84.25 84 PRO A N 1
ATOM 609 C CA . PRO A 1 84 ? 10.717 -4.977 -20.879 1.00 84.25 84 PRO A CA 1
ATOM 610 C C . PRO A 1 84 ? 9.578 -5.993 -20.990 1.00 84.25 84 PRO A C 1
ATOM 612 O O . PRO A 1 84 ? 9.286 -6.712 -20.030 1.00 84.25 84 PRO A O 1
ATOM 615 N N . THR A 1 85 ? 8.959 -6.072 -22.166 1.00 80.94 85 THR A N 1
ATOM 616 C CA . THR A 1 85 ? 7.945 -7.094 -22.450 1.00 80.94 85 THR A CA 1
ATOM 617 C C . THR A 1 85 ? 8.618 -8.450 -22.668 1.00 80.94 85 THR A C 1
ATOM 619 O O . THR A 1 85 ? 9.655 -8.530 -23.323 1.00 80.94 85 THR A O 1
ATOM 622 N N . VAL A 1 86 ? 8.017 -9.531 -22.158 1.00 76.62 86 VAL A N 1
ATOM 623 C CA . VAL A 1 86 ? 8.569 -10.901 -22.269 1.00 76.62 86 VAL A CA 1
ATOM 624 C C . VAL A 1 86 ? 8.690 -11.357 -23.729 1.00 76.62 86 VAL A C 1
ATOM 626 O O . VAL A 1 86 ? 9.579 -12.127 -24.075 1.00 76.62 86 VAL A O 1
ATOM 629 N N . GLU A 1 87 ? 7.798 -10.867 -24.589 1.00 73.06 87 GLU A N 1
ATOM 630 C CA . GLU A 1 87 ? 7.715 -11.246 -26.000 1.00 73.06 87 GLU A CA 1
ATOM 631 C C . GLU A 1 87 ? 8.739 -10.497 -26.871 1.00 73.06 87 GLU A C 1
ATOM 633 O O . GLU A 1 87 ? 9.151 -10.991 -27.920 1.00 73.06 87 GLU A O 1
ATOM 638 N N . ASN A 1 88 ? 9.180 -9.309 -26.439 1.00 70.12 88 ASN A N 1
ATOM 639 C CA . ASN A 1 88 ? 10.193 -8.529 -27.137 1.00 70.12 88 ASN A CA 1
ATOM 640 C C . ASN A 1 88 ? 10.919 -7.552 -26.193 1.00 70.12 88 ASN A C 1
ATOM 642 O O . ASN A 1 88 ? 10.368 -6.528 -25.785 1.00 70.12 88 ASN A O 1
ATOM 646 N N . ASN A 1 89 ? 12.201 -7.815 -25.930 1.00 69.25 89 ASN A N 1
ATOM 647 C CA . ASN A 1 89 ? 13.039 -7.002 -25.042 1.00 69.25 89 ASN A CA 1
ATOM 648 C C . ASN A 1 89 ? 13.333 -5.581 -25.565 1.00 69.25 89 ASN A C 1
ATOM 650 O O . ASN A 1 89 ? 13.891 -4.775 -24.823 1.00 69.25 89 ASN A O 1
ATOM 654 N N . THR A 1 90 ? 12.977 -5.246 -26.812 1.00 77.06 90 THR A N 1
ATOM 655 C CA . THR A 1 90 ? 13.072 -3.866 -27.326 1.00 77.06 90 THR A CA 1
ATOM 656 C C . THR A 1 90 ? 11.818 -3.040 -27.052 1.00 77.06 90 THR A C 1
ATOM 658 O O . THR A 1 90 ? 11.831 -1.830 -27.271 1.00 77.06 90 THR A O 1
ATOM 661 N N . LYS A 1 91 ? 10.721 -3.670 -26.616 1.00 80.44 91 LYS A N 1
ATOM 662 C CA . LYS A 1 91 ? 9.492 -2.986 -26.212 1.00 80.44 91 LYS A CA 1
ATOM 663 C C . LYS A 1 91 ? 9.417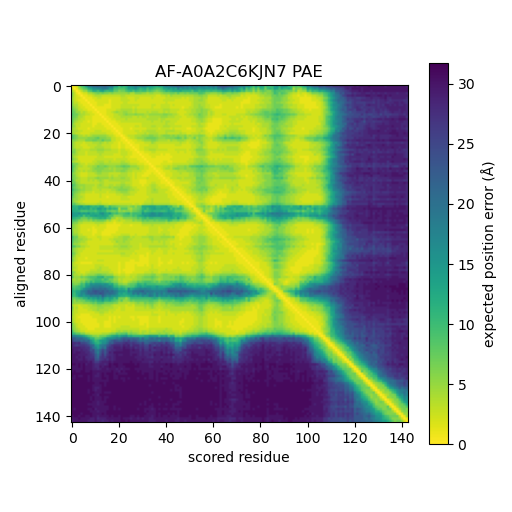 -2.945 -24.697 1.00 80.44 91 LYS A C 1
ATOM 665 O O . LYS A 1 91 ? 9.646 -3.952 -24.028 1.00 80.44 91 LYS A O 1
ATOM 670 N N . THR A 1 92 ? 9.065 -1.783 -24.173 1.00 84.56 92 THR A N 1
ATOM 671 C CA . THR A 1 92 ? 8.808 -1.593 -22.753 1.00 84.56 92 THR A CA 1
ATOM 672 C C . THR A 1 92 ? 7.355 -1.217 -22.526 1.00 84.56 92 THR A C 1
ATOM 674 O O . THR A 1 92 ? 6.705 -0.625 -23.388 1.00 84.56 92 THR A O 1
ATOM 677 N N . GLU A 1 93 ? 6.840 -1.578 -21.361 1.00 88.69 93 GLU A N 1
ATOM 678 C CA . GLU A 1 93 ? 5.486 -1.260 -20.935 1.00 88.69 93 GLU A CA 1
ATOM 679 C C . GLU A 1 93 ? 5.470 -0.770 -19.486 1.00 88.69 93 GLU A C 1
ATOM 681 O O . GLU A 1 93 ? 6.435 -0.922 -18.727 1.00 88.69 93 GLU A O 1
ATOM 686 N N . GLU A 1 94 ? 4.355 -0.153 -19.114 1.00 88.88 94 GLU A N 1
ATOM 687 C CA . GLU A 1 94 ? 4.062 0.177 -17.729 1.00 88.88 94 GLU A CA 1
ATOM 688 C C . GLU A 1 94 ? 3.491 -1.056 -17.023 1.00 88.88 94 GLU A C 1
ATOM 690 O O . GLU A 1 94 ? 2.585 -1.715 -17.534 1.00 88.88 94 GLU A O 1
ATOM 695 N N . ARG A 1 95 ? 4.005 -1.358 -15.831 1.00 89.88 95 ARG A N 1
ATOM 696 C CA . ARG A 1 95 ? 3.488 -2.420 -14.958 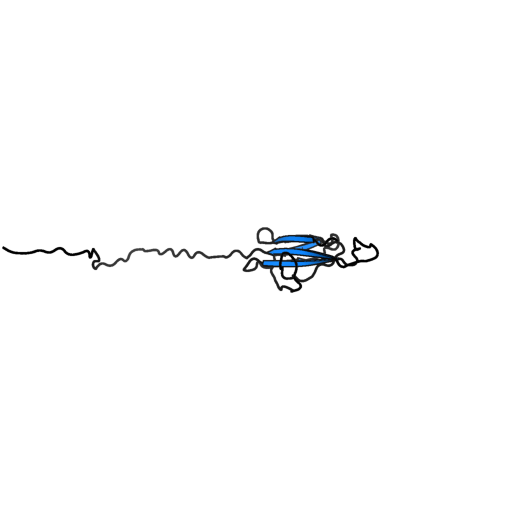1.00 89.88 95 ARG A CA 1
ATOM 697 C C . ARG A 1 95 ? 3.073 -1.835 -13.623 1.00 89.88 95 ARG A C 1
ATOM 699 O O . ARG A 1 95 ? 3.729 -0.925 -13.118 1.00 89.88 95 ARG A O 1
ATOM 706 N N . THR A 1 96 ? 2.004 -2.359 -13.034 1.00 90.75 96 THR A N 1
ATOM 707 C CA . THR A 1 96 ? 1.453 -1.826 -11.784 1.00 90.75 96 THR A CA 1
ATOM 708 C C . THR A 1 96 ? 1.212 -2.939 -10.775 1.00 90.75 96 THR A C 1
ATOM 710 O O . THR A 1 96 ? 0.439 -3.866 -11.001 1.00 90.75 96 THR A O 1
ATOM 713 N N . CYS A 1 97 ? 1.813 -2.791 -9.598 1.00 91.75 97 CYS A N 1
ATOM 714 C CA . CYS A 1 97 ? 1.480 -3.588 -8.425 1.00 91.75 97 CYS A CA 1
ATOM 715 C C . CYS A 1 97 ? 0.396 -2.883 -7.604 1.00 91.75 97 CYS A C 1
ATOM 717 O O . CYS A 1 97 ? 0.491 -1.685 -7.331 1.00 91.75 97 CYS A O 1
ATOM 719 N N . SER A 1 98 ? -0.618 -3.632 -7.178 1.00 94.62 98 SER A N 1
ATOM 720 C CA . SER A 1 98 ? -1.661 -3.143 -6.273 1.00 94.62 98 SER A CA 1
ATOM 721 C C . SER A 1 98 ? -1.290 -3.456 -4.827 1.00 94.62 98 SER A C 1
ATOM 723 O O . SER A 1 98 ? -0.890 -4.574 -4.514 1.00 94.62 98 SER A O 1
ATOM 725 N N . VAL A 1 99 ? -1.453 -2.487 -3.937 1.00 95.62 99 VAL A N 1
ATOM 726 C CA . VAL A 1 99 ? -1.260 -2.626 -2.491 1.00 95.62 99 VAL A CA 1
ATOM 727 C C . VAL A 1 99 ? -2.603 -2.379 -1.821 1.00 95.62 99 VAL A C 1
ATOM 729 O O . VAL A 1 99 ? -3.027 -1.237 -1.658 1.00 95.62 99 VAL A O 1
ATOM 732 N N . ILE A 1 100 ? -3.293 -3.460 -1.478 1.00 97.06 100 ILE A N 1
ATOM 733 C CA . ILE A 1 100 ? -4.596 -3.433 -0.820 1.00 97.06 100 ILE A CA 1
ATOM 734 C C . ILE A 1 100 ? -4.392 -3.372 0.688 1.00 97.06 100 ILE A C 1
ATOM 736 O O . ILE A 1 100 ? -3.656 -4.169 1.266 1.00 97.06 100 ILE A O 1
ATOM 740 N N . VAL A 1 101 ? -5.074 -2.436 1.329 1.00 97.06 101 VAL A N 1
ATOM 741 C CA . VAL A 1 101 ? -5.036 -2.224 2.770 1.00 97.06 101 VAL A CA 1
ATOM 742 C C . VAL A 1 101 ? -6.448 -2.393 3.307 1.00 97.06 101 VAL A C 1
ATOM 744 O O . VAL A 1 101 ? -7.339 -1.609 2.984 1.00 97.06 101 VAL A O 1
ATOM 747 N N . ASN A 1 102 ? -6.647 -3.430 4.111 1.00 96.94 102 ASN A N 1
ATOM 748 C CA . ASN A 1 102 ? -7.868 -3.654 4.870 1.00 96.94 102 ASN A CA 1
ATOM 749 C C . ASN A 1 102 ? -7.729 -2.925 6.204 1.00 96.94 102 ASN A C 1
ATOM 751 O O . ASN A 1 102 ? -6.807 -3.224 6.960 1.00 96.94 102 ASN A O 1
ATOM 755 N N . VAL A 1 103 ? -8.622 -1.988 6.498 1.00 96.38 103 VAL A N 1
ATOM 756 C CA . VAL A 1 103 ? -8.626 -1.252 7.763 1.00 96.38 103 VAL A CA 1
ATOM 757 C C . VAL A 1 103 ? -9.784 -1.731 8.622 1.00 96.38 103 VAL A C 1
ATOM 759 O O . VAL A 1 103 ? -10.933 -1.740 8.177 1.00 96.38 103 VAL A O 1
ATOM 762 N N . GLU A 1 104 ? -9.483 -2.132 9.852 1.00 95.62 104 GLU A N 1
ATOM 763 C CA . GLU A 1 104 ? -10.484 -2.517 10.844 1.00 95.62 104 GLU A CA 1
ATOM 764 C C . GLU A 1 104 ? -11.385 -1.338 11.227 1.00 95.62 104 GLU A C 1
ATOM 766 O O . GLU A 1 104 ? -10.956 -0.185 11.265 1.00 95.62 104 GLU A O 1
ATOM 771 N N . ALA A 1 105 ? -12.639 -1.636 11.571 1.00 93.12 105 ALA A N 1
ATOM 772 C CA . ALA A 1 105 ? -13.525 -0.642 12.157 1.00 93.12 105 ALA A CA 1
ATOM 773 C C . ALA A 1 105 ? -13.057 -0.250 13.569 1.00 93.12 105 ALA A C 1
ATOM 775 O O . ALA A 1 105 ? -12.494 -1.064 14.308 1.00 93.12 105 ALA A O 1
ATOM 776 N N . ALA A 1 106 ? -13.371 0.972 13.990 1.00 89.38 106 ALA A N 1
ATOM 777 C CA . ALA A 1 106 ? -13.316 1.350 15.391 1.00 89.38 106 ALA A CA 1
ATOM 778 C C . ALA A 1 106 ? -14.232 0.416 16.198 1.00 89.38 106 ALA A C 1
ATOM 780 O O . ALA A 1 106 ? -15.370 0.147 15.808 1.00 89.38 106 ALA A O 1
ATOM 781 N N . ALA A 1 107 ? -13.737 -0.091 17.329 1.00 81.31 107 ALA A N 1
ATOM 782 C CA . ALA A 1 107 ? -14.550 -0.917 18.211 1.00 81.31 107 ALA A CA 1
ATOM 783 C C . ALA A 1 107 ? -15.786 -0.118 18.654 1.00 81.31 107 ALA A C 1
ATOM 785 O O . ALA A 1 107 ? -15.652 0.949 19.255 1.00 81.31 107 ALA A O 1
ATOM 786 N N . SER A 1 108 ? -16.980 -0.632 18.354 1.00 68.69 108 SER A N 1
ATOM 787 C CA . SER A 1 108 ? -18.226 -0.022 18.807 1.00 68.69 108 SER A CA 1
ATOM 788 C C . SER A 1 108 ? -18.274 -0.094 20.329 1.00 68.69 108 SER A C 1
ATOM 790 O O . SER A 1 108 ? -18.401 -1.173 20.910 1.00 68.69 108 SER A O 1
ATOM 792 N N . THR A 1 109 ? -18.187 1.055 20.995 1.00 55.09 109 THR A N 1
ATOM 793 C CA . THR A 1 109 ? -18.576 1.177 22.398 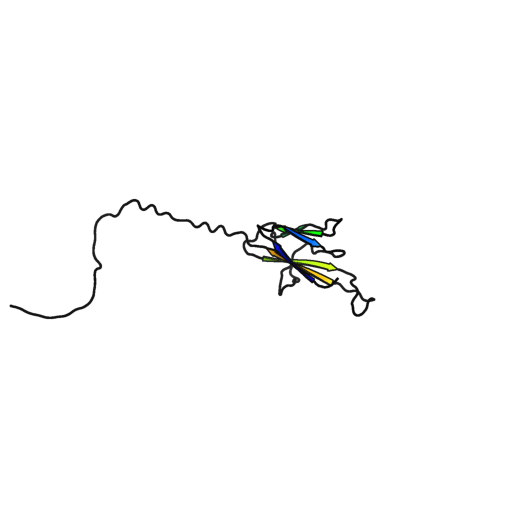1.00 55.09 109 THR A CA 1
ATOM 794 C C . THR A 1 109 ? -20.096 1.120 22.460 1.00 55.09 109 THR A C 1
ATOM 796 O O . THR A 1 109 ? -20.770 2.132 22.640 1.00 55.09 109 THR A O 1
ATOM 799 N N . THR A 1 110 ? -20.658 -0.072 22.269 1.00 52.66 110 THR A N 1
ATOM 800 C CA . THR A 1 110 ? -22.028 -0.329 22.699 1.00 52.66 110 THR A CA 1
ATOM 801 C C . THR A 1 110 ? -21.987 -0.333 24.221 1.00 52.66 110 THR A C 1
ATOM 803 O O . THR A 1 110 ? -21.660 -1.340 24.845 1.00 52.66 110 THR A O 1
ATOM 806 N N . SER A 1 111 ? -22.223 0.831 24.827 1.00 41.75 111 SER A N 1
ATOM 807 C CA . SER A 1 111 ? -22.462 0.936 26.260 1.00 41.75 111 SER A CA 1
ATOM 808 C C . SER A 1 111 ? -23.745 0.174 26.555 1.00 41.75 111 SER A C 1
ATOM 810 O O . SER A 1 111 ? -24.841 0.687 26.338 1.00 41.75 111 SER A O 1
ATOM 812 N N . THR A 1 112 ? -23.624 -1.067 27.018 1.00 48.91 112 THR A N 1
ATOM 813 C CA . THR A 1 112 ? -24.745 -1.779 27.620 1.00 48.91 112 THR A CA 1
ATOM 814 C C . THR A 1 112 ? -25.131 -0.998 28.869 1.00 48.91 112 THR A C 1
ATOM 816 O O . THR A 1 112 ? -24.489 -1.111 29.912 1.00 48.91 112 THR A O 1
ATOM 819 N N . VAL A 1 113 ? -26.141 -0.136 28.752 1.00 49.56 113 VAL A N 1
ATOM 820 C CA . VAL A 1 113 ? -26.772 0.486 29.913 1.00 49.56 113 VAL A CA 1
ATOM 821 C C . VAL A 1 113 ? -27.502 -0.636 30.635 1.00 49.56 113 VAL A C 1
ATOM 823 O O . VAL A 1 113 ? -28.636 -0.975 30.310 1.00 49.56 113 VAL A O 1
ATOM 826 N N . THR A 1 114 ? -26.831 -1.257 31.599 1.00 49.69 114 THR A N 1
ATOM 827 C CA . THR A 1 114 ? -27.490 -2.114 32.577 1.00 49.69 114 THR A CA 1
ATOM 828 C C . THR A 1 114 ? -28.368 -1.198 33.421 1.00 49.69 114 THR A C 1
ATOM 830 O O . THR A 1 114 ? -27.897 -0.567 34.366 1.00 49.69 114 THR A O 1
ATOM 833 N N . THR A 1 115 ? -29.645 -1.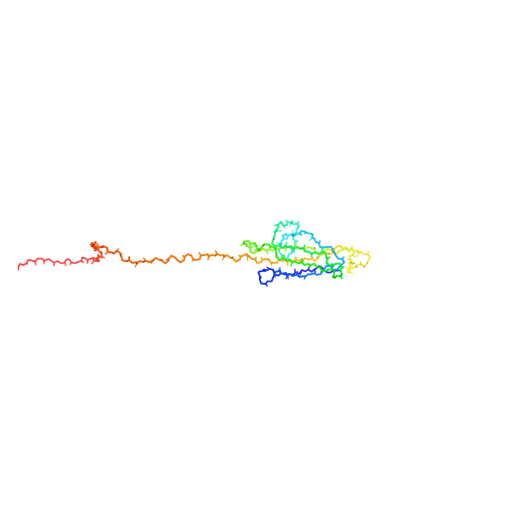061 33.065 1.00 49.50 115 THR A N 1
ATOM 834 C CA . THR A 1 115 ? -30.642 -0.475 33.962 1.00 49.50 115 THR A CA 1
ATOM 835 C C . THR A 1 115 ? -30.820 -1.425 35.138 1.00 49.50 115 THR A C 1
ATOM 837 O O . THR A 1 115 ? -31.676 -2.308 35.125 1.00 49.50 115 THR A O 1
ATOM 840 N N . THR A 1 116 ? -29.989 -1.267 36.163 1.00 51.59 116 THR A N 1
ATOM 841 C CA . THR A 1 116 ? -30.234 -1.861 37.474 1.00 51.59 116 THR A CA 1
ATOM 842 C C . THR A 1 116 ? -31.413 -1.110 38.085 1.00 51.59 116 THR A C 1
ATOM 844 O O . THR A 1 116 ? -31.238 -0.076 38.723 1.00 51.59 116 THR A O 1
ATOM 847 N N . SER A 1 117 ? -32.635 -1.592 37.845 1.00 43.34 117 SER A N 1
ATOM 848 C CA . SER A 1 117 ? -33.805 -1.127 38.587 1.00 43.34 117 SER A CA 1
ATOM 849 C C . SER A 1 117 ? -33.699 -1.660 40.013 1.00 43.34 117 SER A C 1
ATOM 851 O O . SER A 1 117 ? -33.950 -2.833 40.287 1.00 43.34 117 SER A O 1
ATOM 853 N N . SER A 1 118 ? -33.257 -0.808 40.932 1.00 47.97 118 SER A N 1
ATOM 854 C CA . SER A 1 118 ? -33.338 -1.043 42.368 1.00 47.97 118 SER A CA 1
ATOM 855 C C . SER A 1 118 ? -34.799 -0.931 42.810 1.00 47.97 118 SER A C 1
ATOM 857 O O . SER A 1 118 ? -35.241 0.090 43.329 1.00 47.97 118 SER A O 1
ATOM 859 N N . ALA A 1 119 ? -35.564 -2.006 42.630 1.00 44.41 119 ALA A N 1
ATOM 860 C CA . ALA A 1 119 ? -36.879 -2.144 43.241 1.00 44.41 119 ALA A CA 1
ATOM 861 C C . ALA A 1 119 ? -36.724 -2.385 44.757 1.00 44.41 119 ALA A C 1
ATOM 863 O O . ALA A 1 119 ? -36.742 -3.518 45.232 1.00 44.41 119 ALA A O 1
ATOM 864 N N . ARG A 1 120 ? -36.568 -1.309 45.541 1.00 41.38 120 ARG A N 1
ATOM 865 C CA . ARG A 1 120 ? -36.980 -1.306 46.952 1.00 41.38 120 ARG A CA 1
ATOM 866 C C . ARG A 1 120 ? -38.434 -0.838 47.018 1.00 41.38 120 ARG A C 1
ATOM 868 O O . ARG A 1 120 ? -38.713 0.349 46.942 1.00 41.38 120 ARG A O 1
ATOM 875 N N . SER A 1 121 ? -39.317 -1.827 47.120 1.00 42.72 121 SER A N 1
ATOM 876 C CA . SER A 1 121 ? -40.626 -1.823 47.784 1.00 42.72 121 SER A CA 1
ATOM 877 C C . SER A 1 121 ? -41.490 -0.563 47.695 1.00 42.72 121 SER A C 1
ATOM 879 O O . SER A 1 121 ? -41.426 0.274 48.586 1.00 42.72 121 SER A O 1
ATOM 881 N N . ILE A 1 122 ? -42.434 -0.544 46.749 1.00 44.31 122 ILE A N 1
ATOM 882 C CA . ILE A 1 122 ? -43.813 -0.102 47.013 1.00 44.31 122 ILE A CA 1
ATOM 883 C C . ILE A 1 122 ? -44.743 -0.972 46.153 1.00 44.31 122 ILE A C 1
ATOM 885 O O . ILE A 1 122 ? -44.961 -0.678 44.983 1.00 44.31 122 ILE A O 1
ATOM 889 N N . LEU A 1 123 ? -45.289 -2.056 46.710 1.00 36.94 123 LEU A N 1
ATOM 890 C CA . LEU A 1 123 ? -46.535 -2.626 46.192 1.00 36.94 123 LEU A CA 1
ATOM 891 C C . LEU A 1 123 ? -47.613 -2.377 47.234 1.00 36.94 123 LEU A C 1
ATOM 893 O O . LEU A 1 123 ? -47.699 -3.048 48.262 1.00 36.94 123 LEU A O 1
ATOM 897 N N . MET A 1 124 ? -48.368 -1.319 46.947 1.00 39.38 124 MET A N 1
ATOM 898 C CA . MET A 1 124 ? -49.648 -1.021 47.553 1.00 39.38 124 MET A CA 1
ATOM 899 C C . MET A 1 124 ? -50.619 -2.177 47.308 1.00 39.38 124 MET A C 1
ATOM 901 O O . MET A 1 124 ? -50.612 -2.848 46.278 1.00 39.38 124 MET A O 1
ATOM 905 N N . THR A 1 125 ? -51.442 -2.371 48.321 1.00 44.09 125 THR A N 1
ATOM 906 C CA . THR A 1 125 ? -52.633 -3.198 48.410 1.00 44.09 125 THR A CA 1
ATOM 907 C C . THR A 1 125 ? -53.581 -3.077 47.213 1.00 44.09 125 THR A C 1
ATOM 909 O O . THR A 1 125 ? -53.692 -2.032 46.580 1.00 44.09 125 THR A O 1
ATOM 912 N N . SER A 1 126 ? -54.394 -4.130 47.084 1.00 37.97 126 SER A N 1
ATOM 913 C CA . SER A 1 126 ? -55.729 -4.209 46.472 1.00 37.97 126 SER A CA 1
ATOM 914 C C . SER A 1 126 ? -55.839 -4.522 44.975 1.00 37.97 126 SER A C 1
ATOM 916 O O . SER A 1 126 ? -55.511 -3.721 44.113 1.00 37.97 126 SER A O 1
ATOM 918 N N . GLY A 1 127 ? -56.462 -5.674 44.697 1.00 39.38 127 GLY A N 1
ATOM 919 C CA . GLY A 1 127 ? -57.519 -5.714 43.689 1.00 39.38 127 GLY A CA 1
ATOM 920 C C . GLY A 1 127 ? -57.389 -6.765 42.590 1.00 39.38 127 GLY A C 1
ATOM 921 O O . GLY A 1 127 ? -56.787 -6.501 41.565 1.00 39.38 127 GLY A O 1
ATOM 922 N N . LEU A 1 128 ? -58.080 -7.892 42.798 1.00 40.59 128 LEU A N 1
ATOM 923 C CA . LEU A 1 128 ? -58.875 -8.628 41.800 1.00 40.59 128 LEU A CA 1
ATOM 924 C C . LEU A 1 128 ? -58.171 -9.173 40.537 1.00 40.59 128 LEU A C 1
ATOM 926 O O . LEU A 1 128 ? -57.766 -8.463 39.631 1.00 40.59 128 LEU A O 1
ATOM 930 N N . MET A 1 129 ? -58.014 -10.498 40.497 1.00 43.62 129 MET A N 1
ATOM 931 C CA . MET A 1 129 ? -58.880 -11.434 39.748 1.00 43.62 129 MET A CA 1
ATOM 932 C C . MET A 1 129 ? -58.603 -11.467 38.244 1.00 43.62 129 MET A C 1
ATOM 934 O O . MET A 1 129 ? -59.078 -10.632 37.491 1.00 43.62 129 MET A O 1
ATOM 938 N N . ASN A 1 130 ? -57.934 -12.535 37.813 1.00 42.62 130 ASN A N 1
ATOM 939 C CA . ASN A 1 130 ? -58.222 -13.208 36.547 1.00 42.62 130 ASN A CA 1
ATOM 940 C C . ASN A 1 130 ? -57.842 -14.684 36.704 1.00 42.62 130 ASN A C 1
ATOM 942 O O . ASN A 1 130 ? -56.801 -15.145 36.244 1.00 42.62 130 ASN A O 1
ATOM 946 N N . LEU A 1 131 ? -58.682 -15.411 37.441 1.00 47.00 131 LEU A N 1
ATOM 947 C CA . LEU A 1 131 ? -58.657 -16.866 37.503 1.00 47.00 131 LEU A CA 1
ATOM 948 C C . LEU A 1 131 ? -59.840 -17.379 36.678 1.00 47.00 131 LEU A C 1
ATOM 950 O O . LEU A 1 131 ? -60.989 -17.213 37.066 1.00 47.00 131 LEU A O 1
ATOM 954 N N . LEU A 1 132 ? -59.486 -17.995 35.548 1.00 45.91 132 LEU A N 1
ATOM 955 C CA . LEU A 1 132 ? -60.212 -19.040 34.822 1.00 45.91 132 LEU A CA 1
ATOM 956 C C . LEU A 1 132 ? -61.631 -18.714 34.331 1.00 45.91 132 LEU A C 1
ATOM 958 O O . LEU A 1 132 ? -62.619 -18.861 35.041 1.00 45.91 132 LEU A O 1
ATOM 962 N N . ILE A 1 133 ? -61.731 -18.450 33.026 1.00 49.12 133 ILE A N 1
ATOM 963 C CA . ILE A 1 133 ? -62.941 -18.748 32.256 1.00 49.12 133 ILE A CA 1
ATOM 964 C C . ILE A 1 133 ? -62.695 -20.066 31.521 1.00 49.12 133 ILE A C 1
ATOM 966 O O . ILE A 1 133 ? -61.922 -20.103 30.566 1.00 49.12 133 ILE A O 1
ATOM 970 N N . ALA A 1 134 ? -63.371 -21.133 31.945 1.00 41.84 134 ALA A N 1
ATOM 971 C CA . ALA A 1 134 ? -63.628 -22.297 31.100 1.00 41.84 134 ALA A CA 1
ATOM 972 C C . ALA A 1 134 ? -64.916 -23.022 31.537 1.00 41.84 134 ALA A C 1
ATOM 974 O O . ALA A 1 134 ? -64.923 -23.815 32.468 1.00 41.84 134 ALA A O 1
ATOM 975 N N . MET A 1 135 ? -65.990 -22.677 30.819 1.00 44.47 135 MET A N 1
ATOM 976 C CA . MET A 1 135 ? -67.093 -23.519 30.331 1.00 44.47 135 MET A CA 1
ATOM 977 C C . MET A 1 135 ? -67.887 -24.427 31.296 1.00 44.47 135 MET A C 1
ATOM 979 O O . MET A 1 135 ? -67.469 -25.517 31.661 1.00 44.47 135 MET A O 1
ATOM 983 N N . PHE A 1 136 ? -69.119 -23.966 31.564 1.00 45.81 136 PHE A N 1
ATOM 984 C CA . PHE A 1 136 ? -70.410 -24.645 31.339 1.00 45.81 136 PHE A CA 1
ATOM 985 C C . PHE A 1 136 ? -70.503 -26.171 31.480 1.00 45.81 136 PHE A C 1
ATOM 987 O O . PHE A 1 136 ? -69.984 -26.876 30.628 1.00 45.81 136 PHE A O 1
ATOM 994 N N . LEU A 1 137 ? -71.351 -26.610 32.425 1.00 46.72 137 LEU A N 1
ATOM 995 C CA . LEU A 1 137 ? -72.337 -27.715 32.355 1.00 46.72 137 LEU A CA 1
ATOM 996 C C . LEU A 1 137 ? -73.307 -27.500 33.557 1.00 46.72 137 LEU A C 1
ATOM 998 O O . LEU A 1 137 ? -72.885 -27.612 34.701 1.00 46.72 137 LEU A O 1
ATOM 1002 N N . THR A 1 138 ? -74.494 -26.881 33.403 1.00 51.25 138 THR A N 1
ATOM 1003 C CA . THR A 1 138 ? -75.840 -27.528 33.317 1.00 51.25 138 THR A CA 1
ATOM 1004 C C . THR A 1 138 ? -75.948 -28.773 34.215 1.00 51.25 138 THR A C 1
ATOM 1006 O O . THR A 1 138 ? -75.159 -29.688 34.022 1.00 51.25 138 THR A O 1
ATOM 1009 N N . VAL A 1 139 ? -76.839 -28.944 35.203 1.00 47.47 139 VAL A N 1
ATOM 1010 C CA . VAL A 1 139 ? -78.317 -28.828 35.322 1.00 47.47 139 VAL A CA 1
ATOM 1011 C C . VAL A 1 139 ? -78.597 -28.976 36.851 1.00 47.47 139 VAL A C 1
ATOM 1013 O O . VAL A 1 139 ? -77.860 -29.706 37.500 1.00 47.47 139 VAL A O 1
ATOM 1016 N N . GLY A 1 140 ? -79.493 -28.270 37.553 1.00 41.06 140 GLY A N 1
ATOM 1017 C CA . GLY A 1 140 ? -80.956 -28.385 37.503 1.00 41.06 140 GLY A CA 1
ATOM 1018 C C . GLY A 1 140 ? -81.563 -28.945 38.815 1.00 41.06 140 GLY A C 1
ATOM 1019 O O . GLY A 1 140 ? -81.345 -30.109 39.117 1.00 41.06 140 GLY A O 1
ATOM 1020 N N . SER A 1 141 ? -82.381 -28.118 39.490 1.00 41.12 141 SER A N 1
ATOM 1021 C CA . SER A 1 141 ? -83.562 -28.430 40.343 1.00 41.12 141 SER A CA 1
ATOM 1022 C C . SER A 1 141 ? -83.395 -29.062 41.742 1.00 41.12 141 SER A C 1
ATOM 1024 O O . SER A 1 141 ? -82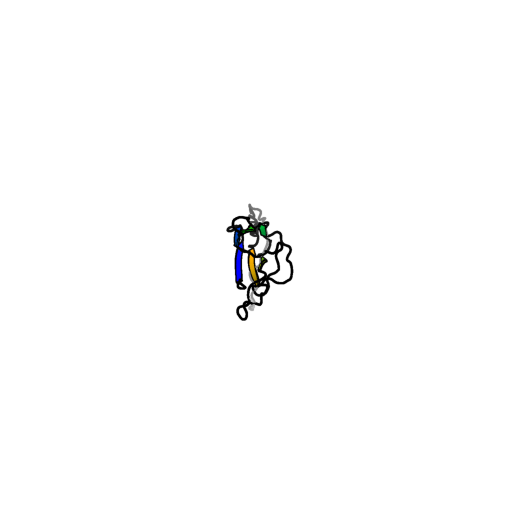.758 -30.093 41.894 1.00 41.12 141 SER A O 1
ATOM 1026 N N . PHE A 1 142 ? -83.844 -28.371 42.812 1.00 43.19 142 PHE A N 1
ATOM 1027 C CA . PHE A 1 142 ? -85.160 -28.483 43.509 1.00 43.19 142 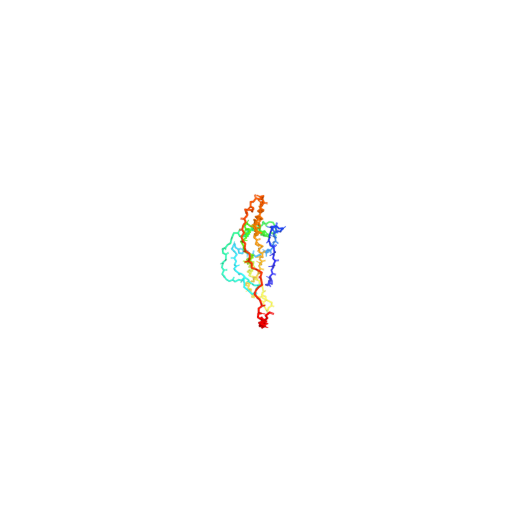PHE A CA 1
ATOM 1028 C C . PHE A 1 142 ? -85.448 -29.930 43.960 1.00 43.19 142 PHE A C 1
ATOM 1030 O O . PHE A 1 142 ? -85.546 -30.810 43.113 1.00 43.19 142 PHE A O 1
ATOM 1037 N N . ASN A 1 143 ? -85.591 -30.263 45.246 1.00 38.31 143 ASN A N 1
ATOM 1038 C CA . ASN A 1 143 ? -86.395 -29.660 46.318 1.00 38.31 143 ASN A CA 1
ATOM 1039 C C . ASN A 1 143 ? -85.871 -30.159 47.679 1.00 38.31 143 ASN A C 1
ATOM 1041 O O . ASN A 1 143 ? -85.460 -31.343 47.719 1.00 38.31 143 ASN A O 1
#